Protein AF-X1DHC1-F1 (afdb_monomer_lite)

Secondary structure (DSSP, 8-state):
----SS-EEEE--TT-TTTEEEEEEE-GGG-EEEEEEEE--BTTBPPEEEEEETTT-SEEEEETT-SS-EEE---S--S-SS--TT-HHHHHHHHHHHHHHHHHHHT---HHHHHHHHHTT----

Radius of gyration: 14.47 Å; chains: 1; bounding box: 40×38×32 Å

Foldseek 3Di:
DDPPQKDKDKDADVVCNVQWIKIFIAHPPGFTAKIKTWGPDDDPAFIKIWIDGQVVLFIFIDTHPDPPGGTDFQLFDDPDRRDHRVNVVSVVLSSLLVNLVVCCVPPHDDPVSCVSCVVRRRNDD

Sequence (125 aa):
YTIYRQPRILLRINGLENESYVESWTDDLGAITKVLCRLYAKDDNPQVVWWWVSEDRNFRKYIASDRDGYYVKNPVKSNITFPGVKDTRLVTENCVALIVKEYLKTRNESEELRTILKEINAEND

Structure (mmCIF, N/CA/C/O backbone):
data_AF-X1DHC1-F1
#
_entry.id   AF-X1DHC1-F1
#
loop_
_atom_site.group_PDB
_atom_site.id
_atom_site.type_symbol
_atom_site.label_atom_id
_atom_site.label_alt_id
_atom_site.label_comp_id
_atom_site.label_asym_id
_atom_site.label_entity_id
_atom_site.label_seq_id
_atom_site.pdbx_PDB_ins_code
_atom_site.Cartn_x
_atom_site.Cartn_y
_atom_site.Cartn_z
_atom_site.occupancy
_atom_site.B_iso_or_equiv
_atom_site.auth_seq_id
_atom_site.auth_comp_id
_atom_site.auth_asym_id
_atom_site.auth_atom_id
_atom_site.pdbx_PDB_model_num
ATOM 1 N N . TYR A 1 1 ? 23.386 -23.633 -5.233 1.00 46.56 1 TYR A N 1
ATOM 2 C CA . TYR A 1 1 ? 22.825 -22.296 -4.966 1.00 46.56 1 TYR A CA 1
ATOM 3 C C . TYR A 1 1 ? 21.352 -22.348 -5.331 1.00 46.56 1 TYR A C 1
ATOM 5 O O . TYR A 1 1 ? 21.043 -22.669 -6.472 1.00 46.56 1 TYR A O 1
ATOM 13 N N . THR A 1 2 ? 20.453 -22.176 -4.364 1.00 46.78 2 THR A N 1
ATOM 14 C CA . THR A 1 2 ? 19.007 -22.275 -4.605 1.00 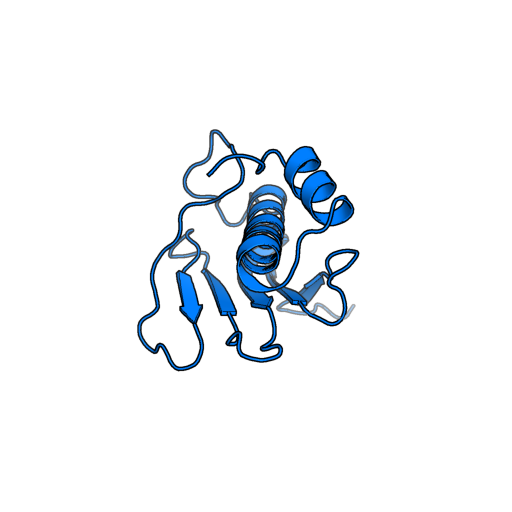46.78 2 THR A CA 1
ATOM 15 C C . THR A 1 2 ? 18.526 -20.944 -5.166 1.00 46.78 2 THR A C 1
ATOM 17 O O . THR A 1 2 ? 18.345 -19.985 -4.423 1.00 46.78 2 THR A O 1
ATOM 20 N N . ILE A 1 3 ? 18.374 -20.871 -6.489 1.00 54.25 3 ILE A N 1
ATOM 21 C CA . ILE A 1 3 ? 17.757 -19.724 -7.157 1.00 54.25 3 ILE A CA 1
ATOM 22 C C . ILE A 1 3 ? 16.255 -19.835 -6.903 1.00 54.25 3 ILE A C 1
ATOM 24 O O . ILE A 1 3 ? 15.5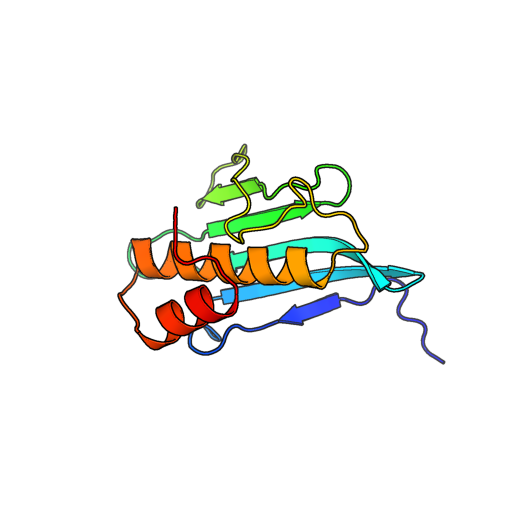71 -20.661 -7.510 1.00 54.25 3 ILE A O 1
ATOM 28 N N . TYR A 1 4 ? 15.739 -19.043 -5.967 1.00 55.81 4 TYR A N 1
ATOM 29 C CA . TYR A 1 4 ? 14.300 -18.866 -5.829 1.00 55.81 4 TYR A CA 1
ATOM 30 C C . TYR A 1 4 ? 13.821 -18.115 -7.069 1.00 55.81 4 TYR A C 1
ATOM 32 O O . TYR A 1 4 ? 14.080 -16.925 -7.194 1.00 55.81 4 TYR A O 1
ATOM 40 N N . ARG A 1 5 ? 13.155 -18.817 -7.993 1.00 58.88 5 ARG A N 1
ATOM 41 C CA . ARG A 1 5 ? 12.699 -18.244 -9.273 1.00 58.88 5 ARG A CA 1
ATOM 42 C C . ARG A 1 5 ? 11.801 -17.012 -9.113 1.00 58.88 5 ARG A C 1
ATOM 44 O O . ARG A 1 5 ? 11.685 -16.251 -10.055 1.00 58.88 5 ARG A O 1
ATOM 51 N N . GLN A 1 6 ? 11.154 -16.837 -7.957 1.00 67.44 6 GLN A N 1
ATOM 52 C CA . GLN A 1 6 ? 10.281 -15.698 -7.657 1.00 67.44 6 GLN A CA 1
ATOM 53 C C . GLN A 1 6 ? 10.327 -15.394 -6.152 1.00 67.44 6 GLN A C 1
ATOM 55 O O . GLN A 1 6 ? 9.511 -15.936 -5.395 1.00 67.44 6 GLN A O 1
ATOM 60 N N . PRO A 1 7 ? 11.304 -14.601 -5.673 1.00 74.88 7 PRO A N 1
ATOM 61 C CA . PRO A 1 7 ? 11.348 -14.199 -4.275 1.00 74.88 7 PRO A CA 1
ATOM 62 C C . PRO A 1 7 ? 10.051 -13.490 -3.884 1.00 74.88 7 PRO A C 1
ATOM 64 O O . PRO A 1 7 ? 9.515 -12.679 -4.645 1.00 74.88 7 PRO A O 1
ATOM 67 N N . ARG A 1 8 ? 9.566 -13.796 -2.679 1.00 84.38 8 ARG A N 1
ATOM 68 C CA . ARG A 1 8 ? 8.482 -13.053 -2.043 1.00 84.38 8 ARG A CA 1
ATOM 69 C C . ARG A 1 8 ? 9.034 -12.305 -0.850 1.00 84.38 8 ARG A C 1
ATOM 71 O O . ARG A 1 8 ? 9.674 -12.916 0.005 1.00 84.38 8 ARG A O 1
ATOM 78 N N . ILE A 1 9 ? 8.790 -11.004 -0.797 1.00 86.19 9 ILE A N 1
ATOM 79 C CA . ILE A 1 9 ? 9.219 -10.160 0.316 1.00 86.19 9 ILE A CA 1
ATOM 80 C C . ILE A 1 9 ? 7.978 -9.787 1.112 1.00 86.19 9 ILE A C 1
ATOM 82 O O . ILE A 1 9 ? 7.030 -9.231 0.562 1.00 86.19 9 ILE A O 1
ATOM 86 N N . LEU A 1 10 ? 7.994 -10.101 2.406 1.00 91.75 10 LEU A N 1
ATOM 87 C CA . LEU A 1 10 ? 6.957 -9.701 3.347 1.00 91.75 10 LEU A CA 1
ATOM 88 C C . LEU A 1 10 ? 7.468 -8.524 4.177 1.00 91.75 10 LEU A C 1
ATOM 90 O O . LEU A 1 10 ? 8.476 -8.643 4.870 1.00 91.75 10 LEU A O 1
ATOM 94 N N . LEU A 1 11 ? 6.753 -7.408 4.124 1.00 93.75 11 LEU A N 1
ATOM 95 C CA . LEU A 1 11 ? 7.015 -6.211 4.907 1.00 93.75 11 LEU A CA 1
ATOM 96 C C . LEU A 1 11 ? 5.884 -5.999 5.914 1.00 93.75 11 LEU A C 1
ATOM 98 O O . LEU A 1 11 ? 4.698 -6.137 5.599 1.00 93.75 11 LEU A O 1
ATOM 102 N N . ARG A 1 12 ? 6.271 -5.657 7.143 1.00 94.44 12 ARG A N 1
ATOM 103 C CA . ARG A 1 12 ? 5.374 -5.224 8.216 1.00 94.44 12 ARG A CA 1
ATOM 104 C C . ARG A 1 12 ? 5.629 -3.751 8.503 1.00 94.44 12 ARG A C 1
ATOM 106 O O . ARG A 1 12 ? 6.764 -3.293 8.400 1.00 94.44 12 ARG A O 1
ATOM 113 N N . ILE A 1 13 ? 4.562 -3.027 8.814 1.00 94.56 13 ILE A N 1
ATOM 114 C CA . ILE A 1 13 ? 4.620 -1.606 9.152 1.00 94.56 13 ILE A CA 1
ATOM 115 C C . ILE A 1 13 ? 4.659 -1.510 10.672 1.00 94.56 13 ILE A C 1
ATOM 117 O O . ILE A 1 13 ? 3.842 -2.149 11.334 1.00 94.56 13 ILE A O 1
ATOM 121 N N . ASN A 1 14 ? 5.607 -0.734 11.199 1.00 92.50 14 ASN A N 1
ATOM 122 C CA . ASN A 1 14 ? 5.734 -0.520 12.635 1.00 92.50 14 ASN A CA 1
ATOM 123 C C . ASN A 1 14 ? 4.436 0.081 13.202 1.00 92.50 14 ASN A C 1
ATOM 125 O O . ASN A 1 14 ? 3.936 1.066 12.657 1.00 92.50 14 ASN A O 1
ATOM 129 N N . GLY A 1 15 ? 3.885 -0.525 14.252 1.00 92.69 15 GLY A N 1
ATOM 130 C CA . GLY A 1 15 ? 2.595 -0.146 14.842 1.00 92.69 15 GLY A CA 1
ATOM 131 C C . GLY A 1 15 ? 1.354 -0.690 14.117 1.00 92.69 15 GLY A C 1
ATOM 132 O O . GLY A 1 15 ? 0.238 -0.347 14.504 1.00 92.69 15 GLY A O 1
ATOM 133 N N . LEU A 1 16 ? 1.525 -1.507 13.068 1.00 95.00 16 LEU A N 1
ATOM 134 C CA . LEU A 1 16 ? 0.456 -2.214 12.341 1.00 95.00 16 LEU A CA 1
ATOM 135 C C . LEU A 1 16 ? 0.859 -3.653 11.973 1.00 95.00 16 LEU A C 1
ATOM 137 O O . LEU A 1 16 ? 0.406 -4.203 10.960 1.00 95.00 16 LEU A O 1
ATOM 141 N N . GLU A 1 17 ? 1.758 -4.263 12.741 1.00 95.06 17 GLU A N 1
ATOM 142 C CA . GLU A 1 17 ? 2.357 -5.564 12.444 1.00 95.06 17 GLU A CA 1
ATOM 143 C C . GLU A 1 17 ? 1.323 -6.693 12.462 1.00 95.06 17 GLU A C 1
ATOM 145 O O . GLU A 1 17 ? 1.438 -7.650 11.689 1.00 95.06 17 GLU A O 1
ATOM 150 N N . ASN A 1 18 ? 0.300 -6.576 13.312 1.00 93.88 18 ASN A N 1
ATOM 151 C CA . ASN A 1 18 ? -0.769 -7.565 13.452 1.00 93.88 18 ASN A CA 1
ATOM 152 C C . ASN A 1 18 ? -1.993 -7.219 12.592 1.00 93.88 18 ASN A C 1
ATOM 154 O O . ASN A 1 18 ? -2.807 -8.083 12.274 1.00 93.88 18 ASN A O 1
ATOM 158 N N . GLU A 1 19 ? -2.103 -5.964 12.175 1.00 95.25 19 GLU A N 1
ATOM 159 C CA . GLU A 1 19 ? -3.236 -5.390 11.463 1.00 95.25 19 GLU A CA 1
ATOM 160 C C . GLU A 1 19 ? -3.019 -5.382 9.952 1.00 95.25 19 GLU A C 1
ATOM 162 O O . GLU A 1 19 ? -3.987 -5.343 9.190 1.00 95.25 19 GLU A O 1
ATOM 167 N N . SER A 1 20 ? -1.767 -5.437 9.497 1.00 96.62 20 SER A N 1
ATOM 168 C CA . SER A 1 20 ? -1.439 -5.272 8.088 1.00 96.62 20 SER A CA 1
ATOM 169 C C . SER A 1 20 ? -0.189 -6.026 7.640 1.00 96.62 20 SER A C 1
ATOM 171 O O . SER A 1 20 ? 0.641 -6.468 8.441 1.00 96.62 20 SER A O 1
ATOM 173 N N . TYR A 1 21 ? -0.051 -6.173 6.324 1.00 96.88 21 TYR A N 1
ATOM 174 C CA . TYR A 1 21 ? 1.216 -6.521 5.689 1.00 96.88 21 TYR A CA 1
ATOM 175 C C . TYR A 1 21 ? 1.268 -6.044 4.238 1.00 96.88 21 TYR A C 1
ATOM 177 O O . TYR A 1 21 ? 0.239 -5.811 3.595 1.00 96.88 21 TYR A O 1
ATOM 185 N N . VAL A 1 22 ? 2.489 -5.963 3.717 1.00 96.94 22 VAL A N 1
ATOM 186 C CA . VAL A 1 22 ? 2.776 -5.805 2.292 1.00 96.94 22 VAL A CA 1
ATOM 187 C C . VAL A 1 22 ? 3.537 -7.042 1.822 1.00 96.94 22 VAL A C 1
ATOM 189 O O . VAL A 1 22 ? 4.529 -7.423 2.433 1.00 96.94 22 VAL A O 1
ATOM 192 N N . GLU A 1 23 ? 3.073 -7.693 0.761 1.00 95.94 23 GLU A N 1
ATOM 193 C CA . GLU A 1 23 ? 3.767 -8.808 0.105 1.00 95.94 23 GLU A CA 1
ATOM 194 C C . GLU A 1 23 ? 4.112 -8.390 -1.322 1.00 95.94 23 GLU A C 1
ATOM 196 O O . GLU A 1 23 ? 3.228 -7.980 -2.072 1.00 95.94 23 GLU A O 1
ATOM 201 N N . SER A 1 24 ? 5.383 -8.474 -1.708 1.00 93.56 24 SER A N 1
ATOM 202 C CA . SER A 1 24 ? 5.817 -8.214 -3.080 1.00 93.56 24 SER A CA 1
ATOM 203 C C . SER A 1 24 ? 6.383 -9.466 -3.735 1.00 93.56 24 SER A C 1
ATOM 205 O O . SER A 1 24 ? 7.030 -10.294 -3.092 1.00 93.56 24 SER A O 1
ATOM 207 N N . TRP A 1 25 ? 6.124 -9.588 -5.034 1.00 93.25 25 TRP A N 1
ATOM 208 C CA . TRP A 1 25 ? 6.692 -10.601 -5.910 1.00 93.25 25 TRP A CA 1
ATOM 209 C C . TRP A 1 25 ? 7.720 -9.931 -6.802 1.00 93.25 25 TRP A C 1
ATOM 211 O O . TRP A 1 25 ? 7.436 -8.905 -7.430 1.00 93.25 25 TRP A O 1
ATOM 221 N N . THR A 1 26 ? 8.905 -10.526 -6.859 1.00 86.25 26 THR A N 1
ATOM 222 C CA . THR A 1 26 ? 9.990 -10.048 -7.712 1.00 86.25 26 THR A CA 1
ATOM 223 C C . THR A 1 26 ? 10.377 -11.099 -8.737 1.00 86.25 26 THR A C 1
ATOM 225 O O . THR A 1 26 ? 10.294 -12.295 -8.455 1.00 86.25 26 THR A O 1
ATOM 228 N N . ASP A 1 27 ? 10.814 -10.643 -9.902 1.00 83.19 27 ASP A N 1
ATOM 229 C CA . ASP A 1 27 ? 11.399 -11.481 -10.949 1.00 83.19 27 ASP A CA 1
ATOM 230 C C . ASP A 1 27 ? 12.928 -11.313 -10.997 1.00 83.19 27 ASP A C 1
ATOM 232 O O . ASP A 1 27 ? 13.525 -10.609 -10.167 1.00 83.19 27 ASP A O 1
ATOM 236 N N . ASP A 1 28 ? 13.563 -11.952 -11.978 1.00 68.31 28 ASP A N 1
ATOM 237 C CA . ASP A 1 28 ? 14.978 -11.794 -12.288 1.00 68.31 28 ASP A CA 1
ATOM 238 C C . ASP A 1 28 ? 15.383 -10.304 -12.323 1.00 68.31 28 ASP A C 1
ATOM 240 O O . ASP A 1 28 ? 14.653 -9.428 -12.793 1.00 68.31 28 ASP A O 1
ATOM 244 N N . LEU A 1 29 ? 16.575 -10.001 -11.795 1.00 74.44 29 LEU A N 1
ATOM 245 C CA . LEU A 1 29 ? 17.120 -8.639 -11.633 1.00 74.44 29 LEU A CA 1
ATOM 246 C C . LEU A 1 29 ? 16.410 -7.750 -10.588 1.00 74.44 29 LEU A C 1
ATOM 248 O O . LEU A 1 29 ? 16.697 -6.554 -10.522 1.00 74.44 29 LEU A O 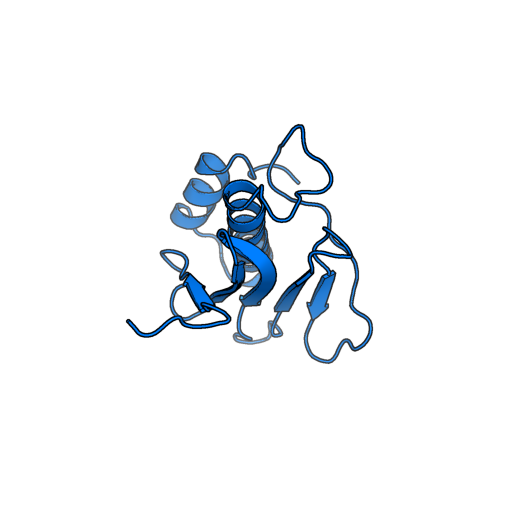1
ATOM 252 N N . GLY A 1 30 ? 15.530 -8.305 -9.745 1.00 73.56 30 GLY A N 1
ATOM 253 C CA . GLY A 1 30 ? 14.922 -7.581 -8.619 1.00 73.56 30 GLY A CA 1
ATOM 254 C C . GLY A 1 30 ? 13.780 -6.641 -9.015 1.00 73.56 30 GLY A C 1
ATOM 255 O O . GLY A 1 30 ? 13.423 -5.742 -8.253 1.00 73.56 30 GLY A O 1
ATOM 256 N N . ALA A 1 31 ? 13.211 -6.834 -10.206 1.00 86.12 31 ALA A N 1
ATOM 257 C CA . ALA A 1 31 ? 12.052 -6.088 -10.677 1.00 86.12 31 ALA A CA 1
ATOM 258 C C . ALA A 1 31 ? 10.783 -6.536 -9.935 1.00 86.12 31 ALA A C 1
ATOM 260 O O . ALA A 1 31 ? 10.514 -7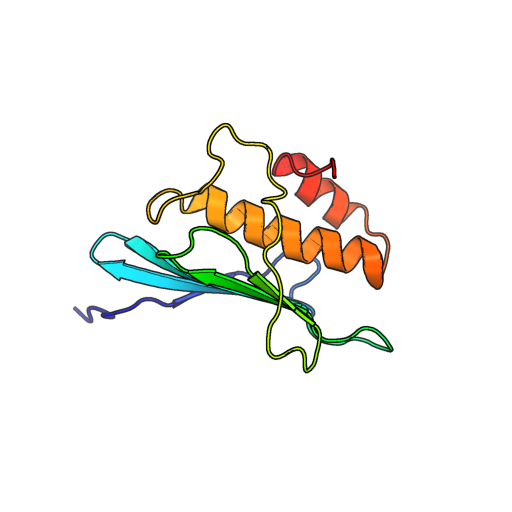.733 -9.844 1.00 86.12 31 ALA A O 1
ATOM 261 N N . ILE A 1 32 ? 9.984 -5.591 -9.430 1.00 90.12 32 ILE A N 1
ATOM 262 C CA . ILE A 1 32 ? 8.685 -5.903 -8.816 1.00 90.12 32 ILE A CA 1
ATOM 263 C C . ILE A 1 32 ? 7.667 -6.188 -9.920 1.00 90.12 32 ILE A C 1
ATOM 265 O O . ILE A 1 32 ? 7.410 -5.331 -10.766 1.00 90.12 32 ILE A O 1
ATOM 269 N N . THR A 1 33 ? 7.045 -7.364 -9.877 1.00 92.69 33 THR A N 1
ATOM 270 C CA . THR A 1 33 ? 5.965 -7.751 -10.800 1.00 92.69 33 THR A CA 1
ATOM 271 C C . THR A 1 33 ? 4.590 -7.502 -10.198 1.00 92.69 33 THR A C 1
ATOM 273 O O . THR A 1 33 ? 3.659 -7.091 -10.891 1.00 92.69 33 THR A O 1
ATOM 276 N N . LYS A 1 34 ? 4.459 -7.712 -8.885 1.00 94.69 34 LYS A N 1
ATOM 277 C CA . LYS A 1 34 ? 3.199 -7.559 -8.161 1.00 94.69 34 LYS A CA 1
ATOM 278 C C . LYS A 1 34 ? 3.439 -7.136 -6.721 1.00 94.69 34 LYS A C 1
ATOM 280 O O . LYS A 1 34 ? 4.416 -7.562 -6.109 1.00 94.69 34 LYS A O 1
ATOM 285 N N . VAL A 1 35 ? 2.513 -6.364 -6.161 1.00 96.12 35 VAL A N 1
ATOM 286 C CA . VAL A 1 35 ? 2.451 -6.079 -4.726 1.00 96.12 35 VAL A CA 1
ATOM 287 C C . VAL A 1 35 ? 1.023 -6.215 -4.218 1.00 96.12 35 VAL A C 1
ATOM 289 O O . VAL A 1 35 ? 0.078 -5.743 -4.848 1.00 96.12 35 VAL A O 1
ATOM 292 N N . LEU A 1 36 ? 0.887 -6.870 -3.071 1.00 96.69 36 LEU A N 1
ATOM 293 C CA . LEU A 1 36 ? -0.324 -6.992 -2.281 1.00 96.69 36 LEU A CA 1
ATOM 294 C C . LEU A 1 36 ? -0.161 -6.159 -1.017 1.00 96.69 36 LEU A C 1
ATOM 296 O O . LEU A 1 36 ? 0.714 -6.439 -0.204 1.00 96.69 36 LEU A O 1
ATOM 300 N N . CYS A 1 37 ? -1.045 -5.197 -0.812 1.00 97.75 37 CYS A N 1
ATOM 301 C CA . CYS A 1 37 ? -1.213 -4.530 0.472 1.00 97.75 37 CYS A CA 1
ATOM 302 C C . CYS A 1 37 ? -2.478 -5.081 1.117 1.00 97.75 37 CYS A C 1
ATOM 304 O O . CYS A 1 37 ? -3.533 -5.090 0.478 1.00 97.75 37 CYS A O 1
ATOM 306 N N . ARG A 1 38 ? -2.404 -5.517 2.373 1.00 97.12 38 ARG A N 1
ATOM 307 C CA . ARG A 1 38 ? -3.584 -5.950 3.123 1.00 97.12 38 ARG A CA 1
ATOM 308 C C . ARG A 1 38 ? -3.676 -5.211 4.443 1.00 97.12 38 ARG A C 1
ATOM 310 O O . ARG A 1 38 ? -2.712 -5.174 5.200 1.00 97.12 38 ARG A O 1
ATOM 317 N N . LEU A 1 39 ? -4.877 -4.725 4.727 1.00 96.50 39 LEU A N 1
ATOM 318 C CA . LEU A 1 39 ? -5.311 -4.273 6.038 1.00 96.50 39 LEU A CA 1
ATOM 319 C C . LEU A 1 39 ? -6.468 -5.172 6.494 1.00 96.50 39 LEU A C 1
ATOM 321 O O . LEU A 1 39 ? -7.509 -5.229 5.834 1.00 96.50 39 LEU A O 1
ATOM 325 N N . TYR A 1 40 ? -6.270 -5.917 7.581 1.00 95.56 40 TYR A N 1
ATOM 326 C CA . TYR A 1 40 ? -7.239 -6.894 8.079 1.00 95.56 40 TYR A CA 1
ATOM 327 C C . TYR A 1 40 ? -8.532 -6.232 8.566 1.00 95.56 40 TYR A C 1
ATOM 329 O O . TYR A 1 40 ? -8.545 -5.077 9.001 1.00 95.56 40 TYR A O 1
ATOM 337 N N . ALA A 1 41 ? -9.636 -6.980 8.496 1.00 94.38 41 ALA A N 1
ATOM 338 C CA . ALA A 1 41 ? -10.890 -6.568 9.119 1.00 94.38 41 ALA A CA 1
ATOM 339 C C . ALA A 1 41 ? -10.693 -6.398 10.634 1.00 94.38 41 ALA A C 1
ATOM 341 O O . ALA A 1 41 ? -9.957 -7.168 11.252 1.00 94.38 41 ALA A O 1
ATOM 342 N N . LYS A 1 42 ? -11.328 -5.379 11.214 1.00 92.50 42 LYS A N 1
ATOM 343 C CA . LYS A 1 42 ? -11.273 -5.097 12.653 1.00 92.50 42 LYS A CA 1
ATOM 344 C C . LYS A 1 42 ? -12.563 -4.403 13.068 1.00 92.50 42 LYS A C 1
ATOM 346 O O . LYS A 1 42 ? -12.909 -3.388 12.466 1.00 92.50 42 LYS A O 1
ATOM 351 N N . ASP A 1 43 ? -13.230 -4.937 14.085 1.00 90.38 43 ASP A N 1
ATOM 352 C CA . ASP A 1 43 ? -14.538 -4.462 14.548 1.00 90.38 43 ASP A CA 1
ATOM 353 C C . ASP A 1 43 ? -15.529 -4.375 13.366 1.00 90.38 43 ASP A C 1
ATOM 355 O O . ASP A 1 43 ? -15.618 -5.316 12.574 1.00 90.38 43 ASP A O 1
ATOM 359 N N . ASP A 1 44 ? -16.211 -3.243 13.192 1.00 90.38 44 ASP A N 1
ATOM 360 C CA . ASP A 1 44 ? -17.137 -3.005 12.076 1.00 90.38 44 ASP A CA 1
ATOM 361 C C . ASP A 1 44 ? -16.435 -2.609 10.760 1.00 90.38 44 ASP A C 1
ATOM 363 O O . ASP A 1 44 ? -17.085 -2.407 9.731 1.00 90.38 44 ASP A O 1
ATOM 367 N N . ASN A 1 45 ? -15.101 -2.493 10.754 1.00 92.88 45 ASN A N 1
ATOM 368 C CA . ASN A 1 45 ? -14.352 -2.099 9.566 1.00 92.88 45 ASN A CA 1
ATOM 369 C C . ASN A 1 45 ? -13.972 -3.316 8.708 1.00 92.88 45 ASN A C 1
ATOM 371 O O . ASN A 1 45 ? -13.238 -4.201 9.172 1.00 92.88 45 ASN A O 1
ATOM 375 N N . PRO A 1 46 ? -14.371 -3.346 7.422 1.00 94.06 46 PRO A N 1
ATOM 376 C CA . PRO A 1 46 ? -14.052 -4.454 6.535 1.00 94.06 46 PRO A CA 1
ATOM 377 C C . PRO A 1 46 ? -12.551 -4.567 6.243 1.00 94.06 46 PRO A C 1
ATOM 379 O O . PRO A 1 46 ? -11.764 -3.627 6.411 1.00 94.06 46 PRO A O 1
ATOM 382 N N . GLN A 1 47 ? -12.159 -5.743 5.743 1.00 95.31 47 GLN A N 1
ATOM 383 C CA . GLN A 1 47 ? -10.837 -5.941 5.158 1.00 95.31 47 GLN A CA 1
ATOM 384 C C . GLN A 1 47 ? -10.692 -5.057 3.921 1.00 95.31 47 GLN A C 1
ATOM 386 O O . GLN A 1 47 ? -11.591 -4.998 3.077 1.00 95.31 47 GLN A O 1
ATOM 391 N N . VAL A 1 48 ? -9.521 -4.443 3.788 1.00 96.94 48 VAL A N 1
ATOM 392 C CA . VAL A 1 48 ? -9.162 -3.639 2.627 1.00 96.94 48 VAL A CA 1
ATOM 393 C C . VAL A 1 48 ? -7.891 -4.196 2.004 1.00 96.94 48 VAL A C 1
ATOM 395 O O . VAL A 1 48 ? -6.931 -4.539 2.698 1.00 96.94 48 VAL A O 1
ATOM 398 N N . VAL A 1 49 ? -7.904 -4.331 0.683 1.00 97.12 49 VAL A N 1
ATOM 399 C CA . VAL A 1 49 ? -6.796 -4.884 -0.090 1.00 97.12 49 VAL A CA 1
ATOM 400 C C . VAL A 1 49 ? -6.457 -3.947 -1.235 1.00 97.12 49 VAL A C 1
ATOM 402 O O . VAL A 1 49 ? -7.353 -3.425 -1.890 1.00 97.12 49 VAL A O 1
ATOM 405 N N . TRP A 1 50 ? -5.168 -3.783 -1.516 1.00 97.75 50 TRP A N 1
ATOM 406 C CA . TRP A 1 50 ? -4.695 -3.119 -2.721 1.00 97.75 50 TRP A CA 1
ATOM 407 C C . TRP A 1 50 ? -3.788 -4.047 -3.502 1.00 97.75 50 TRP A C 1
ATOM 409 O O . TRP A 1 50 ? -2.901 -4.690 -2.939 1.00 97.75 50 TRP A O 1
ATOM 419 N N . TRP A 1 51 ? -4.003 -4.081 -4.808 1.00 96.88 51 TRP A N 1
ATOM 420 C CA . TRP A 1 51 ? -3.116 -4.743 -5.745 1.00 96.88 51 TRP A CA 1
ATOM 421 C C . TRP A 1 51 ? -2.419 -3.710 -6.605 1.00 96.88 51 TRP A C 1
ATOM 423 O O . TRP A 1 51 ? -3.077 -2.874 -7.218 1.00 96.88 51 TRP A O 1
ATOM 433 N N . TRP A 1 52 ? -1.102 -3.816 -6.686 1.00 96.88 52 TRP A N 1
ATOM 434 C CA . TRP A 1 52 ? -0.311 -3.189 -7.731 1.00 96.88 52 TRP A CA 1
ATOM 435 C C . TRP A 1 52 ? 0.238 -4.292 -8.628 1.00 96.88 52 TRP A C 1
ATOM 437 O O . TRP A 1 52 ? 0.804 -5.270 -8.134 1.00 96.88 52 TRP A O 1
ATOM 447 N N . VAL A 1 53 ? 0.042 -4.163 -9.935 1.00 95.06 53 VAL A N 1
ATOM 448 C CA . VAL A 1 53 ? 0.565 -5.086 -10.951 1.00 95.06 53 VAL A CA 1
ATOM 449 C C . VAL A 1 53 ? 1.367 -4.287 -11.969 1.00 95.06 53 VAL A C 1
ATOM 451 O O . VAL A 1 53 ? 1.020 -3.145 -12.283 1.00 95.06 53 VAL A O 1
ATOM 454 N N . SER A 1 54 ? 2.458 -4.871 -12.456 1.00 93.25 54 SER A N 1
ATOM 455 C CA . SER A 1 54 ? 3.426 -4.197 -13.328 1.00 93.25 54 SER A CA 1
ATOM 456 C C . SER A 1 54 ? 2.847 -3.671 -14.646 1.00 93.25 54 SER A C 1
ATOM 458 O O . SER A 1 54 ? 3.365 -2.705 -15.212 1.00 93.25 54 SER A O 1
ATOM 460 N N . GLU A 1 55 ? 1.772 -4.299 -15.108 1.00 92.88 55 GLU A N 1
ATOM 461 C CA . GLU A 1 55 ? 1.027 -3.999 -16.321 1.00 92.88 55 GLU A CA 1
ATOM 462 C C . GLU A 1 55 ? 0.160 -2.743 -16.152 1.00 92.88 55 GLU A C 1
ATOM 464 O O . GLU A 1 55 ? 0.143 -1.890 -17.037 1.00 92.88 55 GLU A O 1
ATOM 469 N N . ASP A 1 56 ? -0.487 -2.588 -14.991 1.00 92.00 56 ASP A N 1
ATOM 470 C CA . ASP A 1 56 ? -1.384 -1.461 -14.695 1.00 92.00 56 ASP A CA 1
ATOM 471 C C . ASP A 1 56 ? -0.627 -0.248 -14.143 1.00 92.00 56 ASP A C 1
ATOM 473 O O . ASP A 1 56 ? -1.050 0.897 -14.325 1.00 92.00 56 ASP A O 1
ATOM 477 N N . ARG A 1 57 ? 0.462 -0.502 -13.399 1.00 92.19 57 ARG A N 1
ATOM 478 C CA . ARG A 1 57 ? 1.281 0.498 -12.683 1.00 92.19 57 ARG A CA 1
ATOM 479 C C . ARG A 1 57 ? 0.492 1.425 -11.754 1.00 92.19 57 ARG A C 1
ATOM 481 O O . ARG A 1 57 ? 0.951 2.514 -11.410 1.00 92.19 57 ARG A O 1
ATOM 488 N N . ASN A 1 58 ? -0.675 0.970 -11.314 1.00 94.56 58 ASN A N 1
ATOM 489 C CA . ASN A 1 58 ? -1.564 1.655 -10.386 1.00 94.56 58 ASN A CA 1
ATOM 490 C C . ASN A 1 58 ? -2.046 0.688 -9.312 1.00 94.56 58 ASN A C 1
ATOM 492 O O . ASN A 1 58 ? -2.107 -0.523 -9.529 1.00 94.56 58 ASN A O 1
ATOM 496 N N . PHE A 1 59 ? -2.423 1.236 -8.160 1.00 96.50 59 PHE A N 1
ATOM 497 C CA . PHE A 1 59 ? -3.056 0.453 -7.111 1.00 96.50 59 PHE A CA 1
ATOM 498 C C . PHE A 1 59 ? -4.554 0.341 -7.375 1.00 96.50 59 PHE A C 1
ATOM 500 O O . PHE A 1 59 ? -5.242 1.350 -7.528 1.00 96.50 59 PHE A O 1
ATOM 507 N N . ARG A 1 60 ? -5.071 -0.884 -7.376 1.00 96.62 60 ARG A N 1
ATOM 508 C CA . ARG A 1 60 ? -6.505 -1.176 -7.384 1.00 96.62 60 ARG A CA 1
ATOM 509 C C . ARG A 1 60 ? -6.935 -1.614 -5.991 1.00 96.62 60 ARG A C 1
ATOM 511 O O . ARG A 1 60 ? -6.429 -2.610 -5.477 1.00 96.62 60 ARG A O 1
ATOM 518 N N . LYS A 1 61 ? -7.829 -0.841 -5.379 1.00 97.12 61 LYS A N 1
ATOM 519 C CA . LYS A 1 61 ? -8.379 -1.052 -4.039 1.00 97.12 61 LYS A CA 1
ATOM 520 C C . LYS A 1 61 ? -9.627 -1.930 -4.101 1.00 97.12 61 LYS A C 1
ATOM 522 O O . LYS A 1 61 ? -10.465 -1.755 -4.981 1.00 97.12 61 LYS A O 1
ATOM 527 N N . TYR A 1 62 ? -9.759 -2.821 -3.128 1.00 96.69 62 TYR A N 1
ATOM 528 C CA . TYR A 1 62 ? -10.893 -3.712 -2.909 1.00 96.69 62 TYR A CA 1
ATOM 529 C C . TYR A 1 62 ? -11.312 -3.635 -1.441 1.00 96.69 62 TYR A C 1
ATOM 531 O O . TYR A 1 62 ? -10.452 -3.646 -0.555 1.00 96.69 62 TYR A O 1
ATOM 539 N N . ILE A 1 63 ? -12.618 -3.573 -1.179 1.00 94.38 63 ILE A N 1
ATOM 540 C CA . ILE A 1 63 ? -13.186 -3.552 0.171 1.00 94.38 63 ILE A CA 1
ATOM 541 C C . ILE A 1 63 ? -14.115 -4.763 0.320 1.00 94.38 63 ILE A C 1
ATOM 543 O O . ILE A 1 63 ? -15.040 -4.945 -0.465 1.00 94.38 63 ILE A O 1
ATOM 547 N N . ALA A 1 64 ? -13.869 -5.606 1.326 1.00 84.75 64 ALA A N 1
ATOM 548 C CA . ALA A 1 64 ? -14.653 -6.817 1.597 1.00 84.75 64 ALA A CA 1
ATOM 549 C C . ALA A 1 64 ? -14.903 -7.694 0.347 1.00 84.75 64 ALA A C 1
ATOM 551 O O . ALA A 1 64 ? -13.961 -8.259 -0.207 1.00 84.75 64 ALA A O 1
ATOM 552 N N . SER A 1 65 ? -16.169 -7.848 -0.057 1.00 75.62 65 SER A N 1
ATOM 553 C CA . SER A 1 65 ? -16.619 -8.690 -1.169 1.00 75.62 65 SER A CA 1
ATOM 554 C C . SER A 1 65 ? -16.681 -7.968 -2.518 1.00 75.62 65 SER A C 1
ATOM 556 O O . SER A 1 65 ? -17.219 -8.539 -3.470 1.00 75.62 65 SER A O 1
ATOM 558 N N . ASP A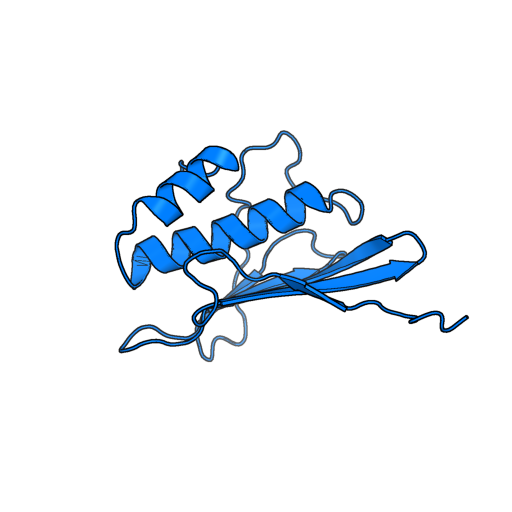 1 66 ? -16.166 -6.738 -2.619 1.00 82.69 66 ASP A N 1
ATOM 559 C CA . ASP A 1 66 ? -16.081 -6.021 -3.892 1.00 82.69 66 ASP A CA 1
ATOM 560 C C . ASP A 1 66 ? -15.291 -6.847 -4.908 1.00 82.69 66 ASP A C 1
ATOM 562 O O . ASP A 1 66 ? -14.095 -7.094 -4.746 1.00 82.69 66 ASP A O 1
ATOM 566 N N . ARG A 1 67 ? -15.971 -7.278 -5.974 1.00 76.56 67 ARG A N 1
ATOM 567 C CA . ARG A 1 67 ? -15.345 -8.039 -7.066 1.00 76.56 67 ARG A CA 1
ATOM 568 C C . ARG A 1 67 ? -14.605 -7.132 -8.037 1.00 76.56 67 ARG A C 1
ATOM 570 O O . ARG A 1 67 ? -13.565 -7.520 -8.564 1.00 76.56 67 ARG A O 1
ATOM 577 N N . ASP A 1 68 ? -15.125 -5.925 -8.234 1.00 85.94 68 ASP A N 1
ATOM 578 C CA . ASP A 1 68 ? -14.623 -5.025 -9.262 1.00 85.94 68 ASP A CA 1
ATOM 579 C C . ASP A 1 68 ? -13.503 -4.131 -8.728 1.00 85.94 68 ASP A C 1
ATOM 581 O O . ASP A 1 68 ? -12.522 -3.905 -9.429 1.00 85.94 68 ASP A O 1
ATOM 585 N N . GLY A 1 69 ? -13.565 -3.669 -7.479 1.00 91.44 69 GLY A N 1
ATOM 586 C CA . GLY A 1 69 ? -12.578 -2.725 -6.947 1.00 91.44 69 GLY A CA 1
ATOM 587 C C . GLY A 1 69 ? -12.448 -1.447 -7.792 1.00 91.44 69 GLY A C 1
ATOM 588 O O . GLY A 1 69 ? -13.161 -1.233 -8.771 1.00 91.44 69 GLY A O 1
ATOM 589 N N . TYR A 1 70 ? -11.524 -0.565 -7.425 1.00 94.19 70 TYR A N 1
ATOM 590 C CA . TYR A 1 70 ? -11.315 0.697 -8.142 1.00 94.19 70 TYR A CA 1
ATOM 591 C C . TYR A 1 70 ? -9.874 1.186 -8.026 1.00 94.19 70 TYR A C 1
ATOM 593 O O . TYR A 1 70 ? -9.189 0.910 -7.041 1.00 94.19 70 TYR A O 1
ATOM 601 N N . TYR A 1 71 ? -9.390 1.906 -9.038 1.00 95.31 71 TYR A N 1
ATOM 602 C CA . TYR A 1 71 ? -8.044 2.477 -9.008 1.00 95.31 71 TYR A CA 1
ATOM 603 C C . TYR A 1 71 ? -7.962 3.644 -8.022 1.00 95.31 71 TYR A C 1
ATOM 605 O O . TYR A 1 71 ? -8.873 4.469 -7.938 1.00 95.31 71 TYR A O 1
ATOM 613 N N . VAL A 1 72 ? -6.857 3.716 -7.282 1.00 94.31 72 VAL A N 1
ATOM 614 C CA . VAL A 1 72 ? -6.567 4.800 -6.339 1.00 94.31 72 VAL A CA 1
ATOM 615 C C . VAL A 1 72 ? -5.310 5.550 -6.753 1.00 94.31 72 VAL A C 1
ATOM 617 O O . VAL A 1 72 ? -4.376 4.982 -7.318 1.00 94.31 72 VAL A O 1
ATOM 620 N N . LYS A 1 73 ? -5.290 6.849 -6.453 1.00 93.06 73 LYS A N 1
ATOM 621 C CA . LYS A 1 73 ? -4.128 7.708 -6.675 1.00 93.06 73 LYS A CA 1
ATOM 622 C C . LYS A 1 73 ? -2.999 7.321 -5.718 1.00 93.06 73 LYS A C 1
ATOM 624 O O . LYS A 1 73 ? -3.245 7.046 -4.545 1.00 93.06 73 LYS A O 1
ATOM 629 N N . ASN A 1 74 ? -1.767 7.361 -6.220 1.00 94.06 74 ASN A N 1
ATOM 630 C CA . ASN A 1 74 ? -0.560 7.193 -5.416 1.00 94.06 74 ASN A CA 1
ATOM 631 C C . ASN A 1 74 ? -0.463 8.311 -4.355 1.00 94.06 74 ASN A C 1
ATOM 633 O O . ASN A 1 74 ? -0.429 9.486 -4.734 1.00 94.06 74 ASN A O 1
ATOM 637 N N . PRO A 1 75 ? -0.458 7.982 -3.048 1.00 93.62 75 PRO A N 1
ATOM 638 C CA . PRO A 1 75 ? -0.443 8.984 -1.978 1.00 93.62 75 PRO A CA 1
ATOM 639 C C . PRO A 1 75 ? 0.917 9.665 -1.768 1.00 93.62 75 PRO A C 1
ATOM 641 O O . PRO A 1 75 ? 0.956 10.753 -1.197 1.00 93.62 75 PRO A O 1
ATOM 644 N N . VAL A 1 76 ? 2.024 9.045 -2.187 1.00 95.62 76 VAL A N 1
ATOM 645 C CA . VAL A 1 76 ? 3.370 9.617 -2.040 1.00 95.62 76 VAL A CA 1
ATOM 646 C C . VAL A 1 76 ? 3.602 10.660 -3.126 1.00 95.62 76 VAL A C 1
ATOM 648 O O . VAL A 1 76 ? 3.482 10.367 -4.319 1.00 95.62 76 VAL A O 1
ATOM 651 N N . LYS A 1 77 ? 3.970 11.883 -2.731 1.00 92.25 77 LYS A N 1
ATOM 652 C CA . LYS A 1 77 ? 4.295 12.949 -3.687 1.00 92.25 77 LYS A CA 1
ATOM 653 C C . LYS A 1 77 ? 5.590 12.617 -4.428 1.00 92.25 77 LYS A C 1
ATOM 655 O O . LYS A 1 77 ? 6.660 12.538 -3.830 1.00 92.25 77 LYS A O 1
ATOM 660 N N . SER A 1 78 ? 5.491 12.474 -5.746 1.00 92.25 78 SER A N 1
ATOM 661 C CA . SER A 1 78 ? 6.612 12.161 -6.632 1.00 92.25 78 SER A CA 1
ATOM 662 C C . SER A 1 78 ? 6.399 12.777 -8.015 1.00 92.25 78 SER A C 1
ATOM 664 O O . SER A 1 78 ? 5.265 12.999 -8.437 1.00 92.25 78 SER A O 1
ATOM 666 N N . ASN A 1 79 ? 7.495 13.002 -8.744 1.00 92.81 79 ASN A N 1
ATOM 667 C CA . ASN A 1 79 ? 7.458 13.372 -10.163 1.00 92.81 79 ASN A CA 1
ATOM 668 C C . ASN A 1 79 ? 7.088 12.180 -11.070 1.00 92.81 79 ASN A C 1
ATOM 670 O O . ASN A 1 79 ? 6.848 12.361 -12.260 1.00 92.81 79 ASN A O 1
ATOM 674 N N . ILE A 1 80 ? 7.055 10.962 -10.520 1.00 91.94 80 ILE A N 1
ATOM 675 C CA . ILE A 1 80 ? 6.676 9.737 -11.226 1.00 91.94 80 ILE A CA 1
ATOM 676 C C . ILE A 1 80 ? 5.208 9.432 -10.919 1.00 91.94 80 ILE A C 1
ATOM 678 O O . ILE A 1 80 ? 4.872 9.007 -9.815 1.00 91.94 80 ILE A O 1
ATOM 682 N N . THR A 1 81 ? 4.329 9.631 -11.903 1.00 86.88 81 THR A N 1
ATOM 683 C CA . THR A 1 81 ? 2.887 9.369 -11.751 1.00 86.88 81 THR A CA 1
ATOM 684 C C . THR A 1 81 ? 2.569 7.875 -11.698 1.00 86.88 81 THR A C 1
ATOM 686 O O . THR A 1 81 ? 1.762 7.449 -10.873 1.00 86.88 81 THR A O 1
ATOM 689 N N . PHE A 1 82 ? 3.231 7.084 -12.548 1.00 91.12 82 PHE A N 1
ATOM 690 C CA . PHE A 1 82 ? 3.041 5.638 -12.677 1.00 91.12 82 PHE A CA 1
ATOM 691 C C . PHE A 1 82 ? 4.381 4.932 -12.435 1.00 91.12 82 PHE A C 1
ATOM 693 O O . PHE A 1 82 ? 5.158 4.782 -13.384 1.00 91.12 82 PHE A O 1
ATOM 700 N N . PRO A 1 83 ? 4.684 4.548 -11.179 1.00 92.75 83 PRO A N 1
ATOM 701 C CA . PRO A 1 83 ? 5.919 3.848 -10.844 1.00 92.75 83 PRO A CA 1
ATOM 702 C C . PRO A 1 83 ? 6.071 2.601 -11.716 1.00 92.75 83 PRO A C 1
ATOM 704 O O . PRO A 1 83 ? 5.098 1.892 -11.962 1.00 92.75 83 PRO A O 1
ATOM 707 N N . GLY A 1 84 ? 7.269 2.341 -12.224 1.00 93.12 84 GLY A N 1
ATOM 708 C CA . GLY A 1 84 ? 7.603 1.128 -12.958 1.00 93.12 84 GLY A CA 1
ATOM 709 C C . GLY A 1 84 ? 8.161 0.029 -12.054 1.00 93.12 84 GLY A C 1
ATOM 710 O O . GLY A 1 84 ? 8.389 0.209 -10.862 1.00 93.12 84 GLY A O 1
ATOM 711 N N . VAL A 1 85 ? 8.473 -1.119 -12.657 1.00 91.56 85 VAL A N 1
ATOM 712 C CA . VAL A 1 85 ? 8.990 -2.314 -11.956 1.00 91.56 85 VAL A CA 1
ATOM 713 C C . VAL A 1 85 ? 10.333 -2.100 -11.242 1.00 91.56 85 VAL A C 1
ATOM 715 O O . VAL A 1 85 ? 10.694 -2.879 -10.363 1.00 91.56 85 VAL A O 1
ATOM 718 N N . LYS A 1 86 ? 11.082 -1.058 -11.627 1.00 91.19 86 LYS A N 1
ATOM 719 C CA . LYS A 1 86 ? 12.370 -0.677 -11.024 1.00 91.19 86 LYS A CA 1
ATOM 720 C C . LYS A 1 86 ? 12.236 0.407 -9.953 1.00 91.19 86 LYS A C 1
ATOM 722 O O . LYS A 1 86 ? 13.182 0.619 -9.202 1.00 91.19 86 LYS A O 1
ATOM 727 N N . ASP A 1 87 ? 11.074 1.047 -9.833 1.00 93.31 87 ASP A N 1
ATOM 728 C CA . ASP A 1 87 ? 10.808 2.095 -8.841 1.00 93.31 87 ASP A CA 1
ATOM 729 C C . ASP A 1 87 ? 10.403 1.474 -7.495 1.00 93.31 87 ASP A C 1
ATOM 731 O O . ASP A 1 87 ? 9.402 1.843 -6.879 1.00 93.31 87 ASP A O 1
ATOM 735 N N . THR A 1 88 ? 11.177 0.485 -7.042 1.00 90.00 88 THR A N 1
ATOM 736 C CA . THR A 1 88 ? 10.818 -0.416 -5.937 1.00 90.00 88 THR A CA 1
ATOM 737 C C . THR A 1 88 ? 10.539 0.327 -4.639 1.00 90.00 88 THR A C 1
ATOM 739 O O . THR A 1 88 ? 9.561 0.039 -3.946 1.00 90.00 88 THR A O 1
ATOM 742 N N . ARG A 1 89 ? 11.361 1.338 -4.348 1.00 92.69 89 ARG A N 1
ATOM 743 C CA . ARG A 1 89 ? 11.192 2.234 -3.209 1.00 92.69 89 ARG A CA 1
ATOM 744 C C . ARG A 1 89 ? 9.858 2.974 -3.274 1.00 92.69 89 ARG A C 1
ATOM 746 O O . ARG A 1 89 ? 9.089 2.892 -2.327 1.00 92.69 89 ARG A O 1
ATOM 753 N N . LEU A 1 90 ? 9.558 3.623 -4.399 1.00 95.38 90 LEU A N 1
ATOM 754 C CA . LEU A 1 90 ? 8.341 4.419 -4.551 1.00 95.38 90 LEU A CA 1
ATOM 755 C C . LEU A 1 90 ? 7.081 3.546 -4.505 1.00 95.38 90 LEU A C 1
ATOM 757 O O . LEU A 1 90 ? 6.090 3.931 -3.889 1.00 95.38 90 LEU A O 1
ATOM 761 N N . VAL A 1 91 ? 7.106 2.358 -5.118 1.00 95.62 91 VAL A N 1
ATOM 762 C CA . VAL A 1 91 ? 6.000 1.391 -5.003 1.00 95.62 91 VAL A CA 1
ATOM 763 C C . VAL A 1 91 ? 5.789 1.015 -3.536 1.00 95.62 91 VAL A C 1
ATOM 765 O O . VAL A 1 91 ? 4.663 1.069 -3.047 1.00 95.62 91 VAL A O 1
ATOM 768 N N . THR A 1 92 ? 6.865 0.699 -2.814 1.00 94.75 92 THR A N 1
ATOM 769 C CA . THR A 1 92 ? 6.801 0.300 -1.400 1.00 94.75 92 THR A CA 1
ATOM 770 C C . THR A 1 92 ? 6.303 1.434 -0.501 1.00 94.75 92 THR A C 1
ATOM 772 O O . THR A 1 92 ? 5.418 1.211 0.320 1.00 94.75 92 THR A O 1
ATOM 775 N N . GLU A 1 93 ? 6.799 2.660 -0.678 1.00 96.31 93 GLU A N 1
ATOM 776 C CA . GLU A 1 93 ? 6.345 3.839 0.074 1.00 96.31 93 GLU A CA 1
ATOM 777 C C . GLU A 1 93 ? 4.849 4.105 -0.163 1.00 96.31 93 GLU A C 1
ATOM 779 O O . GLU A 1 93 ? 4.107 4.351 0.788 1.00 96.31 93 GLU A O 1
ATOM 784 N N . ASN A 1 94 ? 4.364 3.962 -1.404 1.00 97.25 94 ASN A N 1
ATOM 785 C CA . ASN A 1 94 ? 2.931 4.069 -1.696 1.00 97.25 94 ASN A CA 1
ATOM 786 C C . ASN A 1 94 ? 2.111 2.968 -1.007 1.00 97.25 94 ASN A C 1
ATOM 788 O O . ASN A 1 94 ? 1.031 3.260 -0.500 1.00 97.25 94 ASN A O 1
ATOM 792 N N . CYS A 1 95 ? 2.619 1.732 -0.925 1.00 97.06 95 CYS A N 1
ATOM 793 C CA . CYS A 1 95 ? 1.958 0.648 -0.188 1.00 97.06 95 CYS A CA 1
ATOM 794 C C . CYS A 1 95 ? 1.775 1.003 1.291 1.00 97.06 95 CYS A C 1
ATOM 796 O O . CYS A 1 95 ? 0.680 0.861 1.838 1.00 97.06 95 CYS A O 1
ATOM 798 N N . VAL A 1 96 ? 2.853 1.477 1.925 1.00 97.12 96 VAL A N 1
ATOM 799 C CA . VAL A 1 96 ? 2.851 1.882 3.336 1.00 97.12 96 VAL A CA 1
ATOM 800 C C . VAL A 1 96 ? 1.868 3.028 3.548 1.00 97.12 96 VAL A C 1
ATOM 802 O O . VAL A 1 96 ? 0.986 2.930 4.398 1.00 97.12 96 VAL A O 1
ATOM 805 N N . ALA A 1 97 ? 1.952 4.075 2.726 1.00 97.19 97 ALA A N 1
ATOM 806 C CA . ALA A 1 97 ? 1.063 5.224 2.812 1.00 97.19 97 ALA A CA 1
ATOM 807 C C . ALA A 1 97 ? -0.418 4.847 2.635 1.00 97.19 97 ALA A C 1
ATOM 809 O O . ALA A 1 97 ? -1.258 5.352 3.375 1.00 97.19 97 ALA A O 1
ATOM 810 N N . LEU A 1 98 ? -0.754 3.950 1.699 1.00 97.50 98 LEU A N 1
ATOM 811 C CA . LEU A 1 98 ? -2.133 3.490 1.489 1.00 97.50 98 LEU A CA 1
ATOM 812 C C . LEU A 1 98 ? -2.694 2.780 2.727 1.00 97.50 98 LEU A C 1
ATOM 814 O O . LEU A 1 98 ? -3.797 3.109 3.165 1.00 97.50 98 LEU A O 1
ATOM 818 N N . ILE A 1 99 ? -1.934 1.845 3.308 1.00 97.06 99 ILE A N 1
ATOM 819 C CA . ILE A 1 99 ? -2.352 1.125 4.519 1.00 97.06 99 ILE A CA 1
ATOM 820 C C . ILE A 1 99 ? -2.522 2.101 5.684 1.00 97.06 99 ILE A C 1
ATOM 822 O O . ILE A 1 99 ? -3.556 2.086 6.352 1.00 97.06 99 ILE A O 1
ATOM 826 N N . VAL A 1 100 ? -1.523 2.955 5.915 1.00 96.81 100 VAL A N 1
ATOM 827 C CA . VAL A 1 100 ? -1.516 3.879 7.051 1.00 96.81 100 VAL A CA 1
ATOM 828 C C . VAL A 1 100 ? -2.655 4.893 6.948 1.00 96.81 100 VAL A C 1
ATOM 830 O O . VAL A 1 100 ? -3.381 5.090 7.921 1.00 96.81 100 VAL A O 1
ATOM 833 N N . LYS A 1 101 ? -2.874 5.491 5.769 1.00 95.56 101 LYS A N 1
ATOM 834 C CA . LYS A 1 101 ? -3.995 6.415 5.545 1.00 95.56 101 LYS A CA 1
ATOM 835 C C . LYS A 1 101 ? -5.343 5.741 5.779 1.00 95.56 101 LYS A C 1
ATOM 837 O O . LYS A 1 101 ? -6.202 6.318 6.441 1.00 95.56 101 LYS A O 1
ATOM 842 N N . GLU A 1 102 ? -5.539 4.524 5.268 1.00 95.81 102 GLU A N 1
ATOM 843 C CA . GLU A 1 102 ? -6.797 3.808 5.485 1.00 95.81 102 GLU A CA 1
ATOM 844 C C . GLU A 1 102 ? -7.003 3.486 6.968 1.00 95.81 102 GLU A C 1
ATOM 846 O O . GLU A 1 102 ? -8.108 3.661 7.480 1.00 95.81 102 GLU A O 1
ATOM 851 N N . TYR A 1 103 ? -5.951 3.061 7.673 1.00 95.50 103 TYR A N 1
ATOM 852 C CA . TYR A 1 103 ? -6.020 2.780 9.105 1.00 95.50 103 TYR A CA 1
ATOM 853 C C . TYR A 1 103 ? -6.404 4.026 9.908 1.00 95.50 103 TYR A C 1
ATOM 855 O O . TYR A 1 103 ? -7.372 3.981 10.670 1.00 95.50 103 TYR A O 1
ATOM 863 N N . LEU A 1 104 ? -5.706 5.145 9.680 1.00 94.19 104 LEU A N 1
ATOM 864 C CA . LEU A 1 104 ? -5.974 6.421 10.349 1.00 94.19 104 LEU A CA 1
ATOM 865 C C . LEU A 1 104 ? -7.393 6.932 10.078 1.00 94.19 104 LEU A C 1
ATOM 867 O O . LEU A 1 104 ? -8.032 7.493 10.960 1.00 94.19 104 LEU A O 1
ATOM 871 N N . LYS A 1 105 ? -7.912 6.697 8.869 1.00 92.69 105 LYS A N 1
ATOM 872 C CA . LYS A 1 105 ? -9.271 7.093 8.485 1.00 92.69 105 LYS A CA 1
ATOM 873 C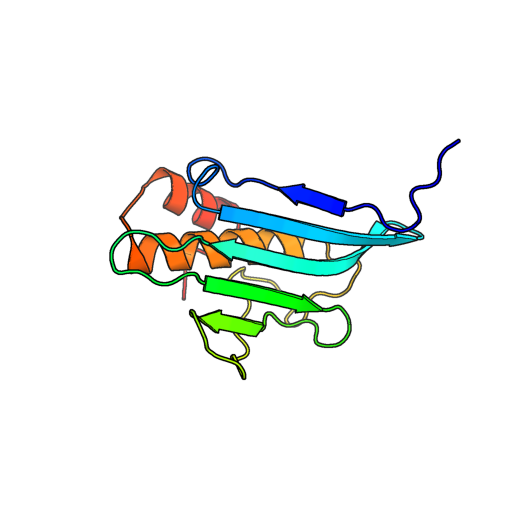 C . LYS A 1 105 ? -10.367 6.261 9.162 1.00 92.69 105 LYS A C 1
ATOM 875 O O . LYS A 1 105 ? -11.472 6.762 9.340 1.00 92.69 105 LYS A O 1
ATOM 880 N N . THR A 1 106 ? -10.108 4.987 9.456 1.00 90.50 106 THR A N 1
ATOM 881 C CA . THR A 1 106 ? -11.173 4.013 9.773 1.00 90.50 106 THR A CA 1
ATOM 882 C C . THR A 1 106 ? -11.129 3.454 11.189 1.00 90.50 106 THR A C 1
ATOM 884 O O . THR A 1 106 ? -12.164 3.037 11.701 1.00 90.50 106 THR A O 1
ATOM 887 N N . ARG A 1 107 ? -9.950 3.384 11.817 1.00 85.75 107 ARG A N 1
ATOM 888 C CA . ARG A 1 107 ? -9.744 2.574 13.028 1.00 85.75 107 ARG A CA 1
ATOM 889 C C . ARG A 1 107 ? -9.246 3.376 14.221 1.00 85.75 107 ARG A C 1
ATOM 891 O O . ARG A 1 107 ? -9.737 3.129 15.316 1.00 85.75 107 ARG A O 1
ATOM 898 N N . ASN A 1 108 ? -8.282 4.284 14.054 1.00 81.06 108 ASN A N 1
ATOM 899 C CA . ASN A 1 108 ? -7.824 5.138 15.155 1.00 81.06 108 ASN A CA 1
ATOM 900 C C . ASN A 1 108 ? -6.875 6.250 14.695 1.00 81.06 108 ASN A C 1
ATOM 902 O O . ASN A 1 108 ? -6.164 6.081 13.707 1.00 81.06 108 ASN A O 1
ATOM 906 N N . GLU A 1 109 ? -6.757 7.310 15.490 1.00 78.12 109 GLU A N 1
ATOM 907 C CA . GLU A 1 109 ? -5.637 8.244 15.389 1.00 78.12 109 GLU A CA 1
ATOM 908 C C . GLU A 1 109 ? -4.370 7.649 16.025 1.00 78.12 109 GLU A C 1
ATOM 910 O O . GLU A 1 109 ? -4.419 7.001 17.071 1.00 78.12 109 GLU A O 1
ATOM 915 N N . SER A 1 110 ? -3.218 7.851 15.382 1.00 90.56 110 SER A N 1
ATOM 916 C CA . SER A 1 110 ? -1.907 7.462 15.910 1.00 90.56 110 SER A CA 1
ATOM 917 C C . SER A 1 110 ? -0.830 8.426 15.414 1.00 90.56 110 SER A C 1
ATOM 919 O O . SER A 1 110 ? -0.612 8.554 14.208 1.00 90.56 110 SER A O 1
ATOM 921 N N . GLU A 1 111 ? -0.144 9.090 16.345 1.00 91.00 111 GLU A N 1
ATOM 922 C CA . GLU A 1 111 ? 0.942 10.035 16.041 1.00 91.00 111 GLU A CA 1
ATOM 923 C C . GLU A 1 111 ? 2.161 9.351 15.408 1.00 91.00 111 GLU A C 1
ATOM 925 O O . GLU A 1 111 ? 2.798 9.906 14.510 1.00 91.00 111 GLU A O 1
ATOM 930 N N . GLU A 1 112 ? 2.456 8.113 15.806 1.00 92.38 112 GLU A N 1
ATOM 931 C CA . GLU A 1 112 ? 3.528 7.320 15.194 1.00 92.38 112 GLU A CA 1
ATOM 932 C C . GLU A 1 112 ? 3.240 7.076 13.709 1.00 92.38 112 GLU A C 1
ATOM 934 O O . GLU A 1 112 ? 4.096 7.285 12.850 1.00 92.38 112 GLU A O 1
ATOM 939 N N . LEU A 1 113 ? 1.995 6.728 13.379 1.00 94.81 113 LEU A N 1
ATOM 940 C CA . LEU A 1 113 ? 1.577 6.515 11.997 1.00 94.81 113 LEU A CA 1
ATOM 941 C C . LEU A 1 113 ? 1.561 7.815 11.179 1.00 94.81 113 LEU A C 1
ATOM 943 O O . LEU A 1 113 ? 1.925 7.808 10.001 1.00 94.81 113 LEU A O 1
ATOM 947 N N . ARG A 1 114 ? 1.197 8.947 11.792 1.00 94.44 114 ARG A N 1
ATOM 948 C CA . ARG A 1 114 ? 1.324 10.270 11.155 1.00 94.44 114 ARG A CA 1
ATOM 949 C C . ARG A 1 114 ? 2.788 10.608 10.861 1.00 94.44 114 ARG A C 1
ATOM 951 O O . ARG A 1 114 ? 3.085 11.127 9.786 1.00 94.44 114 ARG A O 1
ATOM 958 N N . THR A 1 115 ? 3.700 10.250 11.763 1.00 95.25 115 THR A N 1
ATOM 959 C CA . THR A 1 115 ? 5.146 10.427 11.566 1.00 95.25 115 THR A CA 1
ATOM 960 C C . THR A 1 115 ? 5.647 9.617 10.369 1.00 95.25 115 THR A C 1
ATOM 962 O O . THR A 1 115 ? 6.350 10.166 9.524 1.00 95.25 115 THR A O 1
ATOM 965 N N . ILE A 1 116 ? 5.194 8.368 10.204 1.00 94.94 116 ILE A N 1
ATOM 966 C CA . ILE A 1 116 ? 5.516 7.560 9.014 1.00 94.94 116 ILE A CA 1
ATOM 967 C C . ILE A 1 116 ? 5.064 8.268 7.727 1.00 94.94 116 ILE A C 1
ATOM 969 O O . ILE A 1 116 ? 5.839 8.364 6.776 1.00 94.94 116 ILE A O 1
ATOM 973 N N . LEU A 1 117 ? 3.834 8.803 7.686 1.00 95.31 117 LEU A N 1
ATOM 974 C CA . LEU A 1 117 ? 3.337 9.542 6.514 1.00 95.31 117 LEU A CA 1
ATOM 975 C C . LEU A 1 117 ? 4.176 10.787 6.201 1.00 95.31 117 LEU A C 1
ATOM 977 O O . LEU A 1 117 ? 4.362 11.114 5.026 1.00 95.31 117 LEU A O 1
ATOM 981 N N . LYS A 1 118 ? 4.695 11.463 7.229 1.00 94.81 118 LYS A N 1
ATOM 982 C CA . LYS A 1 118 ? 5.604 12.603 7.085 1.00 94.81 118 LYS A CA 1
ATOM 983 C C . LYS A 1 118 ? 6.922 12.212 6.442 1.00 94.81 118 LYS A C 1
ATOM 985 O O . LYS A 1 118 ? 7.342 12.838 5.470 1.00 94.81 118 LYS A O 1
ATOM 990 N N . GLU A 1 119 ? 7.550 11.161 6.956 1.00 94.44 119 GLU A N 1
ATOM 991 C CA . GLU A 1 119 ? 8.851 10.677 6.489 1.00 94.44 119 GLU A CA 1
ATOM 992 C C . GLU A 1 119 ? 8.823 10.237 5.021 1.00 94.44 119 GLU A C 1
ATOM 994 O O . GLU A 1 119 ? 9.791 10.454 4.293 1.00 94.44 119 GLU A O 1
ATOM 999 N N . ILE A 1 120 ? 7.693 9.690 4.563 1.00 94.38 120 ILE A N 1
ATOM 1000 C CA . ILE A 1 120 ? 7.496 9.259 3.169 1.00 94.38 120 ILE A CA 1
ATOM 1001 C C . ILE A 1 120 ? 6.778 10.302 2.298 1.00 94.38 120 ILE A C 1
ATOM 1003 O O . ILE A 1 120 ? 6.355 9.987 1.189 1.00 94.38 120 ILE A O 1
ATOM 1007 N N . ASN A 1 121 ? 6.632 11.547 2.770 1.00 93.38 121 ASN A N 1
ATOM 1008 C CA . ASN A 1 121 ? 6.032 12.662 2.025 1.00 93.38 121 ASN A CA 1
ATOM 1009 C C . ASN A 1 121 ? 4.608 12.371 1.488 1.00 93.38 121 ASN A C 1
ATOM 1011 O O . ASN A 1 121 ? 4.280 12.651 0.328 1.00 93.38 121 ASN A O 1
ATOM 1015 N N . ALA A 1 122 ? 3.759 11.803 2.347 1.00 92.69 122 ALA A N 1
ATOM 1016 C CA . ALA A 1 122 ? 2.388 11.384 2.046 1.00 92.69 122 ALA A CA 1
ATOM 1017 C C . ALA A 1 122 ? 1.322 12.032 2.960 1.00 92.69 122 ALA A C 1
ATOM 1019 O O . ALA A 1 122 ? 0.196 11.548 3.027 1.00 92.69 122 ALA A O 1
ATOM 1020 N N . GLU A 1 123 ? 1.637 13.132 3.655 1.00 86.00 123 GLU A N 1
ATOM 1021 C CA . GLU A 1 123 ? 0.740 13.781 4.640 1.00 86.00 123 GLU A CA 1
ATOM 1022 C C . GLU A 1 123 ? -0.521 14.434 4.049 1.00 86.00 123 GLU A C 1
ATOM 1024 O O . GLU A 1 123 ? -1.464 14.712 4.779 1.00 86.00 123 GLU A O 1
ATOM 1029 N N . ASN A 1 124 ? -0.535 14.720 2.743 1.00 67.06 124 ASN A N 1
ATOM 1030 C CA . ASN A 1 124 ? -1.632 15.439 2.086 1.00 67.06 124 ASN A CA 1
ATOM 1031 C C . ASN A 1 124 ? -2.485 14.480 1.241 1.00 67.06 124 ASN A C 1
ATOM 1033 O O . ASN A 1 124 ? -1.958 13.475 0.754 1.00 67.06 124 ASN A O 1
ATOM 1037 N N . ASP A 1 125 ? -3.770 14.793 1.069 1.00 57.72 125 ASP A N 1
ATOM 1038 C CA . ASP A 1 125 ? -4.748 14.014 0.287 1.00 57.72 125 ASP A CA 1
ATOM 1039 C C . ASP A 1 125 ? -4.505 14.033 -1.236 1.00 57.72 125 ASP A C 1
ATOM 1041 O O . ASP A 1 125 ? -4.268 15.116 -1.827 1.00 57.72 125 ASP A O 1
#

Organism: NCBI:txid412755

pLDDT: mean 89.94, std 10.43, range [46.56, 97.75]